Protein AF-A0A661P2V0-F1 (afdb_monomer_lite)

Structure (mmCIF, N/CA/C/O backbone):
data_AF-A0A661P2V0-F1
#
_entry.id   AF-A0A661P2V0-F1
#
loop_
_atom_site.group_PDB
_atom_site.id
_atom_site.type_symbol
_atom_site.label_atom_id
_atom_site.label_alt_id
_atom_site.label_comp_id
_atom_site.label_asym_id
_atom_site.label_entity_id
_atom_site.label_seq_id
_atom_site.pdbx_PDB_ins_code
_atom_site.Cartn_x
_atom_site.Cartn_y
_atom_site.Cartn_z
_atom_site.occupancy
_atom_site.B_iso_or_equiv
_atom_site.auth_seq_id
_atom_site.auth_comp_id
_atom_site.auth_asym_id
_atom_site.auth_atom_id
_atom_site.pdbx_PDB_model_num
ATOM 1 N N . LEU A 1 1 ? -2.538 5.561 -4.929 1.00 76.81 1 LEU A N 1
ATOM 2 C CA . LEU A 1 1 ? -1.797 6.198 -6.045 1.00 76.81 1 LEU A CA 1
ATOM 3 C C . LEU A 1 1 ? -0.907 5.156 -6.711 1.00 76.81 1 LEU A C 1
ATOM 5 O O . LEU A 1 1 ? -0.160 4.488 -6.009 1.00 76.81 1 LEU A O 1
ATOM 9 N N . LYS A 1 2 ? -0.972 5.002 -8.037 1.00 83.69 2 LYS A N 1
ATOM 10 C CA . LYS A 1 2 ? -0.071 4.104 -8.778 1.00 83.69 2 LYS A CA 1
ATOM 11 C C . LYS A 1 2 ? 0.641 4.891 -9.869 1.00 83.69 2 LYS A C 1
ATOM 13 O O . LYS A 1 2 ? -0.006 5.638 -10.596 1.00 83.69 2 LYS A O 1
ATOM 18 N N . GLY A 1 3 ? 1.955 4.734 -9.959 1.00 86.19 3 GLY A N 1
ATOM 19 C CA . GLY A 1 3 ? 2.798 5.377 -10.960 1.00 86.19 3 GLY A CA 1
ATOM 20 C C . GLY A 1 3 ? 3.754 4.365 -11.571 1.00 86.19 3 GLY A C 1
ATOM 21 O O . GLY A 1 3 ? 4.284 3.508 -10.870 1.00 86.19 3 GLY A O 1
ATOM 22 N N . ARG A 1 4 ? 3.980 4.455 -12.880 1.00 88.06 4 ARG A N 1
ATOM 23 C CA . ARG A 1 4 ? 4.955 3.626 -13.591 1.00 88.06 4 ARG A CA 1
ATOM 24 C C . ARG A 1 4 ? 5.803 4.510 -14.493 1.00 88.06 4 ARG A C 1
ATOM 26 O O . ARG A 1 4 ? 5.262 5.316 -15.242 1.00 88.06 4 ARG A O 1
ATOM 33 N N . CYS A 1 5 ? 7.115 4.324 -14.438 1.00 86.38 5 CYS A N 1
ATOM 34 C CA . CYS A 1 5 ? 8.079 4.987 -15.303 1.00 86.38 5 CYS A CA 1
ATOM 35 C C . CYS A 1 5 ? 8.860 3.927 -16.085 1.00 86.38 5 CYS A C 1
ATOM 37 O O . CYS A 1 5 ? 9.434 3.013 -15.492 1.00 86.38 5 CYS A O 1
ATOM 39 N N . ASN A 1 6 ? 8.868 4.031 -17.414 1.00 89.75 6 ASN A N 1
ATOM 40 C CA . ASN A 1 6 ? 9.675 3.163 -18.267 1.00 89.75 6 ASN A CA 1
ATOM 41 C C . ASN A 1 6 ? 11.030 3.840 -18.499 1.00 89.75 6 ASN A C 1
ATOM 43 O O . ASN A 1 6 ? 11.078 4.948 -19.026 1.00 89.75 6 ASN A O 1
ATOM 47 N N . VAL A 1 7 ? 12.118 3.178 -18.109 1.00 84.75 7 VAL A N 1
ATOM 48 C CA . VAL A 1 7 ? 13.488 3.698 -18.274 1.00 84.75 7 VAL A CA 1
ATOM 49 C C . VAL A 1 7 ? 14.075 3.270 -19.615 1.00 84.75 7 VAL A C 1
ATOM 51 O O . VAL A 1 7 ? 14.827 4.008 -20.240 1.00 84.75 7 VAL A O 1
ATOM 54 N N . SER A 1 8 ? 13.700 2.085 -20.091 1.00 86.44 8 SER A N 1
ATOM 55 C CA . SER A 1 8 ? 14.023 1.603 -21.435 1.00 86.44 8 SER A CA 1
ATOM 56 C C . SER A 1 8 ? 12.845 0.805 -21.997 1.00 86.44 8 SER A C 1
ATOM 58 O O . SER A 1 8 ? 11.846 0.608 -21.303 1.00 86.44 8 SER A O 1
ATOM 60 N N . ARG A 1 9 ? 12.949 0.310 -23.241 1.00 83.50 9 ARG A N 1
ATOM 61 C CA . ARG A 1 9 ? 11.918 -0.569 -23.831 1.00 83.50 9 ARG A CA 1
ATOM 62 C C . ARG A 1 9 ? 11.623 -1.805 -22.977 1.00 83.50 9 ARG A C 1
ATOM 64 O O . ARG A 1 9 ? 10.498 -2.288 -23.015 1.00 83.50 9 ARG A O 1
ATOM 71 N N . SER A 1 10 ? 12.604 -2.265 -22.204 1.00 89.88 10 SER A N 1
ATOM 72 C CA . SER A 1 10 ? 12.500 -3.494 -21.421 1.00 89.88 10 SER A CA 1
ATOM 73 C C . SER A 1 10 ? 12.534 -3.267 -19.913 1.00 89.88 10 SER A C 1
ATOM 75 O O . SER A 1 10 ? 12.235 -4.195 -19.186 1.00 89.88 10 SER A O 1
ATOM 77 N N . TRP A 1 11 ? 12.865 -2.076 -19.405 1.00 91.00 11 TRP A N 1
ATOM 78 C CA . TRP A 1 11 ? 12.952 -1.827 -17.957 1.00 91.00 11 TRP A CA 1
ATOM 79 C C . TRP A 1 11 ? 11.945 -0.786 -17.491 1.00 91.00 11 TRP A C 1
ATOM 81 O O . TRP A 1 11 ? 11.844 0.299 -18.073 1.00 91.00 11 TRP A O 1
ATOM 91 N N . PHE A 1 12 ? 11.260 -1.084 -16.390 1.00 91.56 12 PHE A N 1
ATOM 92 C CA . PHE A 1 12 ? 10.342 -0.155 -15.744 1.00 91.56 12 PHE A CA 1
ATOM 93 C C . PHE A 1 12 ? 10.491 -0.155 -14.224 1.00 91.56 12 PHE A C 1
ATOM 95 O O . PHE A 1 12 ? 10.806 -1.172 -13.610 1.00 91.56 12 PHE A O 1
ATOM 102 N N . PHE A 1 13 ? 10.196 0.994 -13.628 1.00 91.44 13 PHE A N 1
ATOM 103 C CA . PHE A 1 13 ? 9.950 1.142 -12.201 1.00 91.44 13 PHE A CA 1
ATOM 104 C C . PHE A 1 13 ? 8.464 1.404 -11.977 1.00 91.44 13 PHE A C 1
ATOM 106 O O . PHE A 1 13 ? 7.836 2.139 -12.744 1.00 91.44 13 PHE A O 1
ATOM 113 N N . ALA A 1 14 ? 7.894 0.820 -10.930 1.00 91.00 14 ALA A N 1
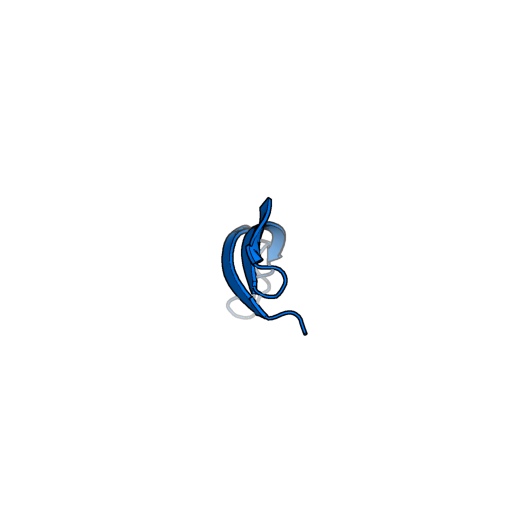ATOM 114 C CA . ALA A 1 14 ? 6.521 1.067 -10.526 1.00 91.00 14 ALA A CA 1
ATOM 115 C C . ALA A 1 14 ? 6.442 1.370 -9.029 1.00 91.00 14 ALA A C 1
ATOM 117 O O . ALA A 1 14 ? 7.036 0.679 -8.203 1.00 91.00 14 ALA A O 1
ATOM 118 N N . LEU A 1 15 ? 5.691 2.415 -8.705 1.00 90.50 15 LEU A N 1
ATOM 119 C CA . LEU A 1 15 ? 5.367 2.850 -7.359 1.00 90.50 15 LEU A CA 1
ATOM 120 C C . LEU A 1 15 ? 3.876 2.616 -7.125 1.00 90.50 15 LEU A C 1
ATOM 122 O O . LEU A 1 15 ? 3.037 3.057 -7.915 1.00 90.50 15 LEU A O 1
ATOM 126 N N . GLN A 1 16 ? 3.547 1.964 -6.022 1.00 90.06 16 GLN A N 1
ATOM 127 C CA . GLN A 1 16 ? 2.182 1.745 -5.579 1.00 90.06 16 GLN A CA 1
ATOM 128 C C . GLN A 1 16 ? 2.051 2.210 -4.133 1.00 90.06 16 GLN A C 1
ATOM 130 O O . GLN A 1 16 ? 2.785 1.761 -3.263 1.00 90.06 16 GLN A O 1
ATOM 135 N N . LEU A 1 17 ? 1.127 3.133 -3.900 1.00 87.25 17 LEU A N 1
ATOM 136 C CA . LEU A 1 17 ? 0.740 3.615 -2.582 1.00 87.25 17 LEU A CA 1
ATOM 137 C C . LEU A 1 17 ? -0.738 3.297 -2.396 1.00 87.25 17 LEU A C 1
ATOM 139 O O . LEU A 1 17 ? -1.573 3.840 -3.125 1.00 87.25 17 LEU A O 1
ATOM 143 N N . ASP A 1 18 ? -1.058 2.443 -1.438 1.00 85.19 18 ASP A N 1
ATOM 144 C CA . ASP A 1 18 ? -2.424 2.086 -1.085 1.00 85.19 18 ASP A CA 1
ATOM 145 C C . ASP A 1 18 ? -2.699 2.549 0.348 1.00 85.19 18 ASP A C 1
ATOM 147 O O . ASP A 1 18 ? -1.907 2.320 1.261 1.00 85.19 18 ASP A O 1
ATOM 151 N N . TYR A 1 19 ? -3.819 3.240 0.535 1.00 78.06 19 TYR A N 1
ATOM 152 C CA . TYR A 1 19 ? -4.311 3.644 1.845 1.00 78.06 19 TYR A CA 1
ATOM 153 C C . TYR A 1 19 ? -5.590 2.865 2.107 1.00 78.06 19 TYR A C 1
ATOM 155 O O . TYR A 1 19 ? -6.542 2.965 1.331 1.00 78.06 19 TYR A O 1
ATOM 163 N N . THR A 1 20 ? -5.587 2.070 3.172 1.00 77.06 20 THR A N 1
ATOM 164 C CA . THR A 1 20 ? -6.753 1.301 3.596 1.00 77.06 20 THR A CA 1
ATOM 165 C C . THR A 1 20 ? -7.157 1.779 4.976 1.00 77.06 20 THR A C 1
ATOM 167 O O . THR A 1 20 ? -6.406 1.639 5.940 1.00 77.06 20 THR A O 1
ATOM 170 N N . TYR A 1 21 ? -8.355 2.346 5.053 1.00 71.50 21 TYR A N 1
ATOM 171 C CA . TYR A 1 21 ? -9.012 2.673 6.306 1.00 71.50 21 TYR A CA 1
ATOM 172 C C . TYR A 1 21 ? -10.041 1.588 6.595 1.00 71.50 21 TYR A C 1
ATOM 174 O O . TYR A 1 21 ? -10.980 1.401 5.818 1.00 71.50 21 TYR A O 1
ATOM 182 N N . ILE A 1 22 ? -9.842 0.845 7.680 1.00 70.56 22 ILE A N 1
ATOM 183 C CA . ILE A 1 22 ? -10.801 -0.154 8.139 1.00 70.56 22 ILE A CA 1
ATOM 184 C C . ILE A 1 22 ? -11.531 0.456 9.330 1.00 70.56 22 ILE A C 1
ATOM 186 O O . ILE A 1 22 ? -10.959 0.561 10.416 1.00 70.56 22 ILE A O 1
ATOM 190 N N . ASN A 1 23 ? -12.787 0.851 9.111 1.00 60.22 23 ASN A N 1
ATOM 191 C CA . ASN A 1 23 ? -13.697 1.178 10.199 1.00 60.22 23 ASN A CA 1
ATOM 192 C C . ASN A 1 23 ? -14.499 -0.072 10.554 1.00 60.22 23 ASN A C 1
ATOM 194 O O . ASN A 1 23 ? -15.302 -0.538 9.742 1.00 60.22 23 ASN A O 1
ATOM 198 N N . THR A 1 24 ? -14.239 -0.644 11.727 1.00 58.88 24 THR A N 1
ATOM 199 C CA . THR A 1 24 ? -15.023 -1.774 12.228 1.00 58.88 24 THR A CA 1
ATOM 200 C C . THR A 1 24 ? -15.892 -1.293 13.377 1.00 58.88 24 THR A C 1
ATOM 202 O O . THR A 1 24 ? -15.416 -1.173 14.506 1.00 58.88 24 THR A O 1
ATOM 205 N N . ASP A 1 25 ? -17.175 -1.081 13.089 1.00 55.38 25 ASP A N 1
ATOM 206 C CA . ASP A 1 25 ? -18.201 -0.884 14.112 1.00 55.38 25 ASP A CA 1
ATOM 207 C C . ASP A 1 25 ? -18.568 -2.258 14.682 1.00 55.38 25 ASP A C 1
ATOM 209 O O . ASP A 1 25 ? -19.432 -2.983 14.177 1.00 55.38 25 ASP A O 1
ATOM 213 N N . GLY A 1 26 ? -17.817 -2.673 15.700 1.00 54.47 26 GLY A N 1
ATOM 214 C CA . GLY A 1 26 ? -17.956 -3.973 16.337 1.00 54.47 26 GLY A CA 1
ATOM 215 C C . GLY A 1 26 ? -18.614 -3.859 17.704 1.00 54.47 26 GLY A C 1
ATOM 216 O O . GLY A 1 26 ? -18.025 -3.341 18.648 1.00 54.47 26 GLY A O 1
ATOM 217 N N . ARG A 1 27 ? -19.807 -4.440 17.853 1.00 54.09 27 ARG A N 1
ATOM 218 C CA . ARG A 1 27 ? -20.374 -4.752 19.172 1.00 54.09 27 ARG A CA 1
ATOM 219 C C . ARG A 1 27 ? -19.596 -5.915 19.780 1.00 54.09 27 ARG A C 1
ATOM 221 O O . ARG A 1 27 ? -19.930 -7.078 19.541 1.00 54.09 27 ARG A O 1
ATOM 228 N N . GLN A 1 28 ? -18.541 -5.622 20.535 1.00 57.59 28 GLN A N 1
ATOM 229 C CA . GLN A 1 28 ? -17.733 -6.652 21.177 1.00 57.59 28 GLN A CA 1
ATOM 230 C C . GLN A 1 28 ? -18.439 -7.120 22.458 1.00 57.59 28 GLN A C 1
ATOM 232 O O . GLN A 1 28 ? -18.678 -6.349 23.386 1.00 57.59 28 GLN A O 1
ATOM 237 N N . LYS A 1 29 ? -18.821 -8.403 22.506 1.00 57.19 29 LYS A N 1
ATOM 238 C CA . LYS A 1 29 ? -19.359 -9.027 23.722 1.00 57.19 29 LYS A CA 1
ATOM 239 C C . LYS A 1 29 ? -18.195 -9.516 24.574 1.00 57.19 29 LYS A C 1
ATOM 241 O O . LYS A 1 29 ? -17.524 -10.477 24.200 1.00 57.19 29 LYS A O 1
ATOM 246 N N . GLN A 1 30 ? -17.952 -8.859 25.702 1.00 54.56 30 GLN A N 1
ATOM 247 C CA . GLN A 1 30 ? -16.892 -9.248 26.623 1.00 54.56 30 GLN A CA 1
ATOM 248 C C . GLN A 1 30 ? -17.433 -10.280 27.620 1.00 54.56 30 GLN A C 1
ATOM 250 O O . GLN A 1 30 ? -18.328 -9.994 28.419 1.00 54.56 30 GLN A O 1
ATOM 255 N N . TYR A 1 31 ? -16.911 -11.505 27.543 1.00 52.97 31 TYR A N 1
ATOM 256 C CA . TYR A 1 31 ? -17.183 -12.551 28.524 1.00 52.97 31 TYR A CA 1
ATOM 257 C C . TYR A 1 31 ? -16.175 -12.422 29.665 1.00 52.97 31 TYR A C 1
ATOM 259 O O . TYR A 1 31 ? -14.989 -12.705 29.489 1.00 52.97 31 TYR A O 1
ATOM 267 N N . THR A 1 32 ? -16.641 -11.965 30.820 1.00 59.69 32 THR A N 1
ATOM 268 C CA . THR A 1 32 ? -15.834 -11.806 32.031 1.00 59.69 32 THR A CA 1
ATOM 269 C C . THR A 1 32 ? -16.537 -12.517 33.172 1.00 59.69 32 THR A C 1
ATOM 271 O O . THR A 1 32 ? -17.723 -12.314 33.412 1.00 59.69 32 THR A O 1
ATOM 274 N N . ASP A 1 33 ? -15.788 -13.370 33.866 1.00 57.47 33 ASP A N 1
ATOM 275 C CA . ASP A 1 33 ? -16.201 -13.974 35.136 1.00 57.47 33 ASP A CA 1
ATOM 276 C C . ASP A 1 33 ? -17.522 -14.772 35.081 1.00 57.47 33 ASP A C 1
ATOM 278 O O . ASP A 1 33 ? -18.400 -14.661 35.931 1.00 57.47 33 ASP A O 1
ATOM 282 N N . GLY A 1 34 ? -17.691 -15.588 34.034 1.00 63.59 34 GLY A N 1
ATOM 283 C CA . GLY A 1 34 ? -18.852 -16.477 33.902 1.00 63.59 34 GLY A CA 1
ATOM 284 C C . GLY A 1 34 ? -20.135 -15.800 33.407 1.00 63.59 34 GLY A C 1
ATOM 285 O O . GLY A 1 34 ? -21.156 -16.472 33.258 1.00 63.59 34 GLY A O 1
ATOM 286 N N . ALA A 1 35 ? -20.094 -14.496 33.123 1.00 56.62 35 ALA A N 1
ATOM 287 C CA . ALA A 1 35 ? -21.229 -13.728 32.633 1.00 56.62 35 ALA A CA 1
ATOM 288 C C . ALA A 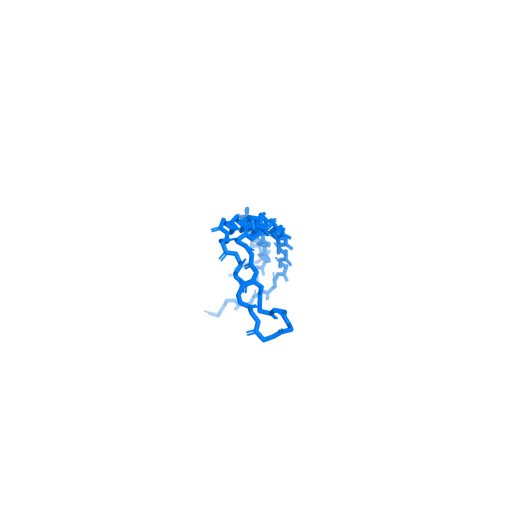1 35 ? -20.889 -12.969 31.340 1.00 56.62 35 ALA A C 1
ATOM 290 O O . ALA A 1 35 ? -19.783 -12.465 31.138 1.00 56.62 35 ALA A O 1
ATOM 291 N N . TRP A 1 36 ? -21.881 -12.853 30.456 1.00 57.78 36 TRP A N 1
ATOM 292 C CA . TRP A 1 36 ? -21.826 -11.908 29.344 1.00 57.78 36 TRP A CA 1
ATOM 293 C C . TRP A 1 36 ? -22.011 -10.50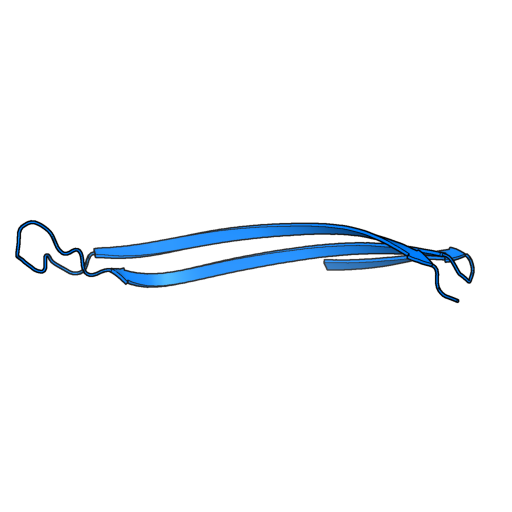0 29.912 1.00 57.78 36 TRP A C 1
ATOM 295 O O . TRP A 1 36 ? -23.127 -10.127 30.272 1.00 57.78 36 TRP A O 1
ATOM 305 N N . SER A 1 37 ? -20.926 -9.734 30.028 1.00 57.62 37 SER A N 1
ATOM 306 C CA . SER A 1 37 ? -21.031 -8.318 30.377 1.00 57.62 37 SER A CA 1
ATOM 307 C C . SER A 1 37 ? -21.461 -7.504 29.151 1.00 57.62 37 SER A C 1
ATOM 309 O O . SER A 1 37 ? -21.391 -7.981 28.013 1.00 57.62 37 SER A O 1
ATOM 311 N N . ALA A 1 38 ? -22.017 -6.320 29.410 1.00 55.47 38 ALA A N 1
ATOM 312 C CA . ALA A 1 38 ? -22.669 -5.461 28.429 1.00 55.47 38 ALA A CA 1
ATOM 313 C C . ALA A 1 38 ? -21.829 -5.233 27.160 1.00 55.47 38 ALA A C 1
ATOM 315 O O . ALA A 1 38 ? -20.602 -5.279 27.178 1.00 55.47 38 ALA A O 1
ATOM 316 N N . THR A 1 39 ? -22.523 -4.977 26.051 1.00 51.84 39 THR A N 1
ATOM 317 C CA . THR A 1 39 ? -21.908 -4.653 24.764 1.00 51.84 39 THR A CA 1
ATOM 318 C C . THR A 1 39 ? -21.041 -3.408 24.908 1.00 51.84 39 THR A C 1
ATOM 320 O O . THR A 1 39 ? -21.567 -2.319 25.130 1.00 51.84 39 THR A O 1
ATOM 323 N N . ILE A 1 40 ? -19.727 -3.569 24.790 1.00 56.78 40 ILE A N 1
ATOM 324 C CA . ILE A 1 40 ? -18.814 -2.440 24.659 1.00 56.78 40 ILE A CA 1
ATOM 325 C C . ILE A 1 40 ? -18.786 -2.122 23.167 1.00 56.78 40 ILE A C 1
ATOM 327 O O . ILE A 1 40 ? -18.360 -2.951 22.359 1.00 56.78 40 ILE A O 1
ATOM 331 N N . ASP A 1 41 ? -19.320 -0.959 22.798 1.00 51.19 41 ASP A N 1
ATOM 332 C CA . ASP A 1 41 ? -19.158 -0.422 21.451 1.00 51.19 41 ASP A CA 1
ATOM 333 C C . ASP A 1 41 ? -17.685 -0.027 21.317 1.00 51.19 41 ASP A C 1
ATOM 335 O O . ASP A 1 41 ? -17.230 0.966 21.886 1.00 51.19 41 ASP A O 1
ATOM 339 N N . GLN A 1 42 ? -16.912 -0.883 20.652 1.00 51.75 42 GLN A N 1
ATOM 340 C CA . GLN A 1 42 ? -15.495 -0.663 20.429 1.00 51.75 42 GLN A CA 1
ATOM 341 C C . GLN A 1 42 ? -15.314 -0.313 18.956 1.00 51.75 42 GLN A C 1
ATOM 343 O O . GLN A 1 42 ? -15.320 -1.187 18.090 1.00 51.75 42 GLN A O 1
ATOM 348 N N . GLU A 1 43 ? -15.171 0.981 18.675 1.00 53.38 43 GLU A N 1
ATOM 349 C CA . GLU A 1 43 ? -14.700 1.452 17.374 1.00 53.38 43 GLU A CA 1
ATOM 350 C C . GLU A 1 43 ? -13.231 1.047 17.236 1.00 53.38 43 GLU A C 1
ATOM 352 O O . GLU A 1 43 ? -12.332 1.633 17.844 1.00 53.38 43 GLU A O 1
ATOM 357 N N . ILE A 1 44 ? -12.977 -0.010 16.465 1.00 60.09 44 ILE A N 1
ATOM 358 C CA . ILE A 1 44 ? -11.618 -0.384 16.086 1.00 60.09 44 ILE A CA 1
ATOM 359 C C . ILE A 1 44 ? -11.341 0.309 14.759 1.00 60.09 44 ILE A C 1
ATOM 361 O O . ILE A 1 44 ? -11.704 -0.184 13.689 1.00 60.09 44 ILE A O 1
ATOM 365 N N . THR A 1 45 ? -10.696 1.469 14.843 1.00 56.31 45 THR A N 1
ATOM 366 C CA . THR A 1 45 ? -10.145 2.160 13.680 1.00 56.31 45 THR A CA 1
ATOM 367 C C . THR A 1 45 ? -8.739 1.621 13.422 1.00 56.31 45 THR A C 1
ATOM 369 O O . THR A 1 45 ? -7.846 1.706 14.265 1.00 56.31 45 THR A O 1
ATOM 372 N N . SER A 1 46 ? -8.539 0.986 12.264 1.00 62.38 46 SER A N 1
ATOM 373 C CA . SER A 1 46 ? -7.215 0.542 11.820 1.00 62.38 46 SER A CA 1
ATOM 374 C C . SER A 1 46 ? -6.856 1.257 10.527 1.00 62.38 46 SER A C 1
ATOM 376 O O . SER A 1 46 ? -7.503 1.072 9.493 1.00 62.38 46 SER A O 1
ATOM 378 N N . GLU A 1 47 ? -5.822 2.091 10.597 1.00 72.31 47 GLU A N 1
ATOM 379 C CA . GLU A 1 47 ? -5.270 2.789 9.443 1.00 72.31 47 GLU A CA 1
ATOM 380 C C . GLU A 1 47 ? -4.043 2.032 8.937 1.00 72.31 47 GLU A C 1
ATOM 382 O O . GLU A 1 47 ? -3.068 1.843 9.666 1.00 72.31 47 GLU A O 1
ATOM 387 N N . GLN A 1 48 ? -4.083 1.585 7.683 1.00 77.94 48 GLN A N 1
ATOM 388 C CA . GLN A 1 48 ? -2.957 0.920 7.039 1.00 77.94 48 GLN A CA 1
AT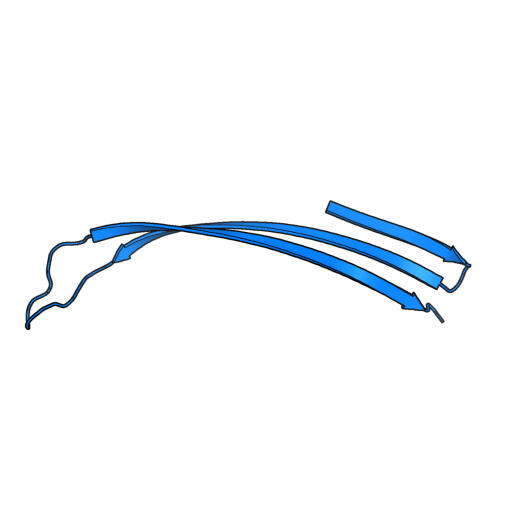OM 389 C C . GLN A 1 48 ? -2.509 1.728 5.827 1.00 77.94 48 GLN A C 1
ATOM 391 O O . GLN A 1 48 ? -3.252 1.906 4.858 1.00 77.94 48 GLN A O 1
ATOM 396 N N . LEU A 1 49 ? -1.264 2.197 5.876 1.00 80.44 49 LEU A N 1
ATOM 397 C CA . LEU A 1 49 ? -0.582 2.802 4.742 1.00 80.44 49 LEU A CA 1
ATOM 398 C C . LEU A 1 49 ? 0.402 1.783 4.164 1.00 80.44 4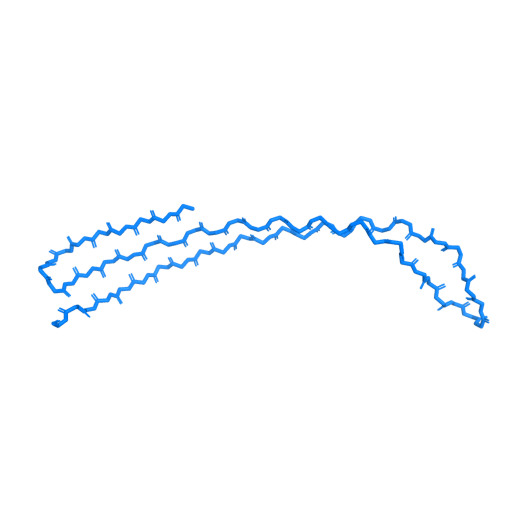9 LEU A C 1
ATOM 400 O O . LEU A 1 49 ? 1.367 1.398 4.822 1.00 80.44 49 LEU A O 1
ATOM 404 N N . PHE A 1 50 ? 0.163 1.358 2.929 1.00 85.44 50 PHE A N 1
ATOM 405 C CA . PHE A 1 50 ? 1.030 0.448 2.195 1.00 85.44 50 PHE A CA 1
ATOM 406 C C . PHE A 1 50 ? 1.746 1.196 1.072 1.00 85.44 50 PHE A C 1
ATOM 408 O O . PHE A 1 50 ? 1.123 1.906 0.283 1.00 85.44 50 PHE A O 1
ATOM 415 N N . GLY A 1 51 ? 3.063 1.018 0.983 1.00 86.94 51 GLY A N 1
ATOM 416 C CA . GLY A 1 51 ? 3.880 1.560 -0.094 1.00 86.94 51 GLY A CA 1
ATOM 417 C C . GLY A 1 51 ? 4.821 0.505 -0.657 1.00 86.94 51 GLY A C 1
ATOM 418 O O . GLY A 1 51 ? 5.570 -0.118 0.090 1.00 86.94 51 GLY A O 1
ATOM 419 N N . ALA A 1 52 ? 4.803 0.326 -1.974 1.00 89.06 52 ALA A N 1
ATOM 420 C CA . ALA A 1 52 ? 5.674 -0.589 -2.695 1.00 89.06 52 ALA A CA 1
ATOM 421 C C . ALA A 1 52 ? 6.379 0.129 -3.846 1.00 89.06 52 ALA A C 1
ATOM 423 O O . ALA A 1 52 ? 5.743 0.772 -4.684 1.00 89.06 52 ALA A O 1
ATOM 424 N N . LEU A 1 53 ? 7.700 -0.028 -3.905 1.00 90.00 53 LEU A N 1
ATOM 425 C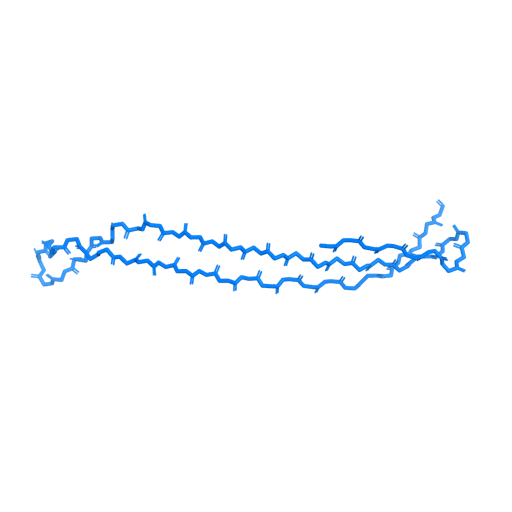 CA . LEU A 1 53 ? 8.526 0.334 -5.050 1.00 90.00 53 LEU A CA 1
ATOM 426 C C . LEU A 1 53 ? 9.035 -0.957 -5.689 1.00 90.00 53 LEU A C 1
ATOM 428 O O . LEU A 1 53 ? 9.601 -1.810 -5.012 1.00 90.00 53 LEU A O 1
ATOM 432 N N . SER A 1 54 ? 8.829 -1.100 -6.991 1.00 91.44 54 SER A N 1
ATOM 433 C CA . SER A 1 54 ? 9.195 -2.295 -7.748 1.00 91.44 54 SER A CA 1
ATOM 434 C C . SER A 1 54 ? 9.959 -1.925 -9.013 1.00 91.44 54 SER A C 1
ATOM 436 O O . SER A 1 54 ? 9.738 -0.866 -9.602 1.00 91.44 54 SER A O 1
ATOM 438 N N . ALA A 1 55 ? 10.866 -2.808 -9.421 1.00 90.62 55 ALA A N 1
ATOM 439 C CA . ALA A 1 55 ? 11.584 -2.744 -10.685 1.00 90.62 55 ALA A CA 1
ATOM 440 C C . ALA A 1 55 ? 11.295 -4.029 -11.462 1.00 90.62 55 ALA A C 1
ATOM 442 O O . ALA A 1 55 ? 11.291 -5.113 -10.878 1.00 90.62 55 ALA A O 1
ATOM 443 N N . GLY A 1 56 ? 11.034 -3.913 -12.759 1.00 90.44 56 GLY A N 1
ATOM 444 C CA . GLY A 1 56 ? 10.681 -5.049 -13.599 1.00 90.44 56 GLY A CA 1
ATOM 445 C C . GLY A 1 56 ? 11.344 -4.992 -14.965 1.00 90.44 56 GLY A C 1
ATOM 446 O O . GLY A 1 56 ? 11.610 -3.913 -15.503 1.00 90.44 56 GLY A O 1
ATOM 447 N N . TYR A 1 57 ? 11.577 -6.182 -15.516 1.00 89.81 57 TYR A N 1
ATOM 448 C CA . TYR A 1 57 ? 12.047 -6.390 -16.878 1.00 89.81 57 TYR A CA 1
ATOM 449 C C . TYR A 1 57 ? 10.926 -7.005 -17.727 1.00 89.81 57 TYR A C 1
ATOM 451 O O . TYR A 1 57 ? 10.321 -7.994 -17.320 1.00 89.81 57 TYR A O 1
ATOM 459 N N . ALA A 1 58 ? 10.640 -6.416 -18.885 1.00 83.50 58 ALA A N 1
ATOM 460 C CA . ALA A 1 58 ? 9.694 -6.912 -19.877 1.00 83.50 58 ALA A CA 1
ATOM 461 C C . ALA A 1 58 ? 10.472 -7.499 -21.065 1.00 83.50 58 ALA A C 1
ATOM 463 O O . ALA A 1 58 ? 11.263 -6.785 -21.694 1.00 83.50 58 ALA A O 1
ATOM 464 N N . PHE A 1 59 ? 10.252 -8.791 -21.319 1.00 83.31 59 PHE A N 1
ATOM 465 C CA . PHE A 1 59 ? 10.824 -9.566 -22.423 1.00 83.31 59 PHE A CA 1
ATOM 466 C C . PHE A 1 59 ? 9.888 -9.600 -23.633 1.00 83.31 59 PHE A C 1
ATOM 468 O O . PHE A 1 59 ? 8.652 -9.573 -23.426 1.00 83.31 59 PHE A O 1
#

Radius of gyration: 22.06 Å; chains: 1; bounding box: 37×23×59 Å

Sequence (59 aa):
LKGRCNVSRSWFFALQLDYTYINTDGRQKQYTDGAWSATIDQEITSEQLFGALSAGYAF

pLDDT: mean 73.55, std 14.95, range [51.19, 91.56]

Foldseek 3Di:
DKDKDAPDPFKIKIKDKDKDWDFDQDQDFDDDDNDGDGGDRDGDIDIDIDIDIDMGTHD

Secondary structure (DSSP, 8-state):
-EEEEESSSSEEEEEEEEEEEEEEEEEEEEEETTEEEEEEEEEEEEEEEEEEEEEEE--